Protein AF-A0A2V7HK39-F1 (afdb_monomer_lite)

pLDDT: mean 95.09, std 3.2, range [79.56, 98.31]

Foldseek 3Di:
DDKDKDKDFPPPDPPDDLQDQGKIKIKIWDQDPVRDIDIDIWIQFPAALDDDPVLVVQQVVQQAADVPPNHHDPCSNVVSCVVPVRNVVRVVRSVPDHRAPDPVRTDID

Secondary structure (DSSP, 8-state):
--EEEEEEETTS-TT--TTSS--EEEEEEEE-TTS-EEEEEEESSSS-S-SSHHHHHHHHHTTSBPTTT-SB-TTHHHHHHHH-HHHHHHHHHHHHSPPPSSTTSS---

Structure (mmCIF, N/CA/C/O backbone):
data_AF-A0A2V7HK39-F1
#
_entry.id   AF-A0A2V7HK39-F1
#
loop_
_atom_site.group_PDB
_atom_site.id
_atom_site.type_symbol
_atom_site.label_atom_id
_atom_site.label_alt_id
_atom_site.label_comp_id
_atom_site.label_asym_id
_atom_site.label_entity_id
_atom_site.label_seq_id
_atom_site.pdbx_PDB_ins_code
_atom_site.Cartn_x
_atom_site.Cartn_y
_atom_site.Cartn_z
_atom_site.occupancy
_atom_site.B_iso_or_equiv
_atom_site.auth_seq_id
_atom_site.auth_comp_id
_atom_site.auth_asym_id
_atom_site.auth_atom_id
_atom_site.pdbx_PDB_model_num
ATOM 1 N N . MET A 1 1 ? -12.116 2.716 23.917 1.00 86.38 1 MET A N 1
ATOM 2 C CA . MET A 1 1 ? -10.927 3.492 23.514 1.00 86.38 1 MET A CA 1
ATOM 3 C C . MET A 1 1 ? -11.279 4.329 22.290 1.00 86.38 1 MET A C 1
ATOM 5 O O . MET A 1 1 ? -11.779 3.744 21.331 1.00 86.38 1 MET A O 1
ATOM 9 N N . PRO A 1 2 ? -11.082 5.658 22.314 1.00 95.44 2 PRO A N 1
ATOM 10 C CA . PRO A 1 2 ? -11.261 6.499 21.132 1.00 95.44 2 PRO A CA 1
ATOM 11 C C . PRO A 1 2 ? -10.401 5.999 19.969 1.00 95.44 2 PRO A C 1
ATOM 13 O O . PRO A 1 2 ? -9.249 5.605 20.168 1.00 95.44 2 PRO A O 1
ATOM 16 N N . THR A 1 3 ? -10.982 5.988 18.771 1.00 97.12 3 THR A N 1
ATOM 17 C CA . THR A 1 3 ? -10.341 5.446 17.571 1.00 97.12 3 THR A CA 1
ATOM 18 C C . THR A 1 3 ? -10.535 6.402 16.406 1.00 97.12 3 THR A C 1
ATOM 20 O O . THR A 1 3 ? -11.647 6.865 16.164 1.00 97.12 3 THR A O 1
ATOM 23 N N . ILE A 1 4 ? -9.455 6.685 15.682 1.00 97.88 4 ILE A N 1
ATOM 24 C CA . ILE A 1 4 ? -9.490 7.442 14.430 1.00 97.88 4 ILE A CA 1
ATOM 25 C C . ILE A 1 4 ? -9.160 6.471 13.305 1.00 97.88 4 ILE A C 1
ATOM 27 O O . ILE A 1 4 ? -8.133 5.796 13.358 1.00 97.88 4 ILE A O 1
ATOM 31 N N . VAL A 1 5 ? -10.021 6.409 12.291 1.00 97.94 5 VAL A N 1
ATOM 32 C CA . VAL A 1 5 ? -9.805 5.582 11.102 1.00 97.94 5 VAL A CA 1
ATOM 33 C C . VAL A 1 5 ? -9.638 6.492 9.894 1.00 97.94 5 VAL A C 1
ATOM 35 O O . VAL A 1 5 ? -10.477 7.357 9.647 1.00 97.94 5 VAL A O 1
ATOM 38 N N . ARG A 1 6 ? -8.559 6.292 9.138 1.00 97.38 6 ARG A N 1
ATOM 39 C CA . ARG A 1 6 ? -8.314 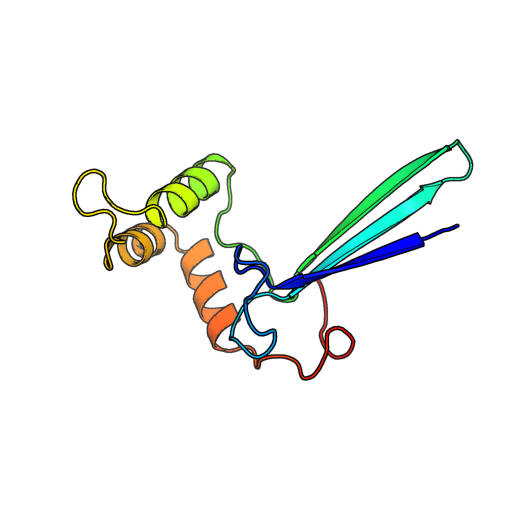6.960 7.858 1.00 97.38 6 ARG A CA 1
ATOM 40 C C . ARG A 1 6 ? -8.260 5.924 6.748 1.00 97.38 6 ARG A C 1
ATOM 42 O O . ARG A 1 6 ? -7.447 5.004 6.799 1.00 97.38 6 ARG A O 1
ATOM 49 N N . PHE A 1 7 ? -9.065 6.143 5.718 1.00 96.19 7 PHE A N 1
ATOM 50 C CA . PHE A 1 7 ? -9.003 5.397 4.469 1.00 96.19 7 PHE A CA 1
ATOM 51 C C . PHE A 1 7 ? -8.216 6.175 3.411 1.00 96.19 7 PHE A C 1
ATOM 53 O O . PHE A 1 7 ? -8.140 7.405 3.479 1.00 96.19 7 PHE A O 1
ATOM 60 N N . ALA A 1 8 ? -7.596 5.471 2.465 1.00 94.81 8 ALA A N 1
ATOM 61 C CA . ALA A 1 8 ? -6.865 6.103 1.370 1.00 94.81 8 ALA A CA 1
ATOM 62 C C . ALA A 1 8 ? -6.772 5.226 0.116 1.00 94.81 8 ALA A C 1
ATOM 64 O O . ALA A 1 8 ? -6.786 3.996 0.190 1.00 94.81 8 ALA A O 1
ATOM 65 N N . ASN A 1 9 ? -6.575 5.883 -1.023 1.00 94.31 9 ASN A N 1
ATOM 66 C CA . ASN A 1 9 ? -6.140 5.289 -2.280 1.00 94.31 9 ASN A CA 1
ATOM 67 C C . ASN A 1 9 ? -4.614 5.434 -2.419 1.00 94.31 9 ASN A C 1
ATOM 69 O O . ASN A 1 9 ? -4.070 6.526 -2.251 1.00 94.31 9 ASN A O 1
ATOM 73 N N . ALA A 1 10 ? -3.907 4.344 -2.725 1.00 89.12 10 ALA A N 1
ATOM 74 C CA . ALA A 1 10 ? -2.441 4.301 -2.748 1.00 89.12 10 ALA A CA 1
ATOM 75 C C . ALA A 1 10 ? -1.801 4.921 -4.016 1.00 89.12 10 ALA A C 1
ATOM 77 O O . ALA A 1 10 ? -0.837 4.383 -4.553 1.00 89.12 10 ALA A O 1
ATOM 78 N N . ASN A 1 11 ? -2.353 6.014 -4.557 1.00 86.50 11 ASN A N 1
ATOM 79 C CA . ASN A 1 11 ? -1.899 6.617 -5.822 1.00 86.50 11 ASN A CA 1
ATOM 80 C C . ASN A 1 11 ? -0.869 7.748 -5.646 1.00 86.50 11 ASN A C 1
ATOM 82 O O . ASN A 1 11 ? -0.161 8.081 -6.586 1.00 86.50 11 ASN A O 1
ATOM 86 N N . GLY A 1 12 ? -0.792 8.363 -4.463 1.00 83.50 12 GLY A N 1
ATOM 87 C CA . GLY A 1 12 ? 0.098 9.503 -4.197 1.00 83.50 12 GLY A CA 1
ATOM 88 C C . GLY A 1 12 ? -0.423 10.863 -4.685 1.00 83.50 12 GLY A C 1
ATOM 89 O O . GLY A 1 12 ? 0.001 11.882 -4.149 1.00 83.50 12 GLY A O 1
ATOM 90 N N . ASN A 1 13 ? -1.379 10.899 -5.621 1.00 88.69 13 ASN A N 1
ATOM 91 C CA . ASN A 1 13 ? -2.104 12.111 -6.009 1.00 88.69 13 ASN A CA 1
ATOM 92 C C . ASN A 1 13 ? -3.403 12.261 -5.181 1.00 88.69 13 ASN A C 1
ATOM 94 O O . ASN A 1 13 ? -4.250 11.367 -5.259 1.00 88.69 13 ASN A O 1
ATOM 98 N N . PRO A 1 14 ? -3.597 13.352 -4.410 1.00 91.25 14 PRO A N 1
ATOM 99 C CA . PRO A 1 14 ? -4.817 13.566 -3.623 1.00 91.25 14 PRO A CA 1
ATOM 100 C C . PRO A 1 14 ? -6.081 13.768 -4.471 1.00 91.25 14 PRO A C 1
ATOM 102 O O . PRO A 1 14 ? -7.173 13.514 -3.971 1.00 91.25 14 PRO A O 1
ATOM 105 N N . ASP A 1 15 ? -5.940 14.172 -5.735 1.00 94.12 15 ASP A N 1
ATOM 106 C CA . ASP A 1 15 ? -7.061 14.429 -6.647 1.00 94.12 15 ASP A CA 1
ATOM 107 C C . ASP A 1 15 ? -7.448 13.193 -7.476 1.00 94.12 15 ASP A C 1
ATOM 109 O O . ASP A 1 15 ? -8.305 13.263 -8.362 1.00 94.12 15 ASP A O 1
ATOM 113 N N . VAL A 1 16 ? -6.805 12.042 -7.236 1.00 93.75 16 VAL A N 1
ATOM 114 C CA . VAL A 1 16 ? -7.143 10.812 -7.955 1.00 93.75 16 VAL A CA 1
ATOM 115 C C . VAL A 1 16 ? -8.569 10.372 -7.616 1.00 93.75 16 VAL A C 1
ATOM 117 O O . VAL A 1 16 ? -8.983 10.353 -6.459 1.00 93.75 16 VAL A O 1
ATOM 120 N N . HIS A 1 17 ? -9.322 9.948 -8.628 1.00 94.19 17 HIS A N 1
ATOM 121 C CA . HIS A 1 17 ? -10.651 9.392 -8.408 1.00 94.19 17 HIS A CA 1
ATOM 122 C C . HIS A 1 17 ? -10.567 8.011 -7.734 1.00 94.19 17 HIS A C 1
ATOM 124 O O . HIS A 1 17 ? -9.861 7.120 -8.207 1.00 94.19 17 HIS A O 1
ATOM 130 N N . ASP A 1 18 ? -11.361 7.767 -6.690 1.00 93.94 18 ASP A N 1
ATOM 131 C CA . ASP A 1 18 ? -11.369 6.489 -5.953 1.00 93.94 18 ASP A CA 1
ATOM 132 C C . ASP A 1 18 ? -11.890 5.284 -6.751 1.00 93.94 18 ASP A C 1
ATOM 134 O O . ASP A 1 18 ? -11.774 4.139 -6.318 1.00 93.94 18 ASP A O 1
ATOM 138 N N . GLY A 1 19 ? -12.416 5.519 -7.950 1.00 93.06 19 GLY A N 1
ATOM 139 C CA . GLY A 1 19 ? -12.796 4.485 -8.915 1.00 93.06 19 GLY A CA 1
ATOM 140 C C . GLY A 1 19 ? -11.631 3.881 -9.713 1.00 93.06 19 GLY A C 1
ATOM 141 O O . GLY A 1 19 ? -11.864 2.953 -10.481 1.00 93.06 19 GLY A O 1
ATOM 142 N N . VAL A 1 20 ? -10.393 4.379 -9.578 1.00 93.31 20 VAL A N 1
ATOM 143 C CA . VAL A 1 20 ? -9.250 3.822 -10.329 1.00 93.31 20 VAL A CA 1
ATOM 144 C C . VAL A 1 20 ? -8.708 2.536 -9.684 1.00 93.31 20 VAL A C 1
ATOM 146 O O . VAL A 1 20 ? -8.627 2.471 -8.451 1.00 93.31 20 VAL A O 1
ATOM 149 N N . PRO A 1 21 ? -8.282 1.524 -10.466 1.00 92.12 21 PRO A N 1
ATOM 150 C CA . PRO A 1 21 ? -7.621 0.331 -9.937 1.00 92.12 21 PRO A CA 1
ATOM 151 C C . PRO A 1 21 ? -6.383 0.681 -9.112 1.00 92.12 21 PRO A C 1
ATOM 153 O O . PRO A 1 21 ? -5.397 1.188 -9.639 1.00 92.12 21 PRO A O 1
ATOM 156 N N . ASN A 1 22 ? -6.447 0.438 -7.802 1.00 94.19 22 ASN A N 1
ATOM 157 C CA . ASN A 1 22 ? -5.310 0.573 -6.898 1.00 94.19 22 ASN A CA 1
ATOM 158 C C . ASN A 1 22 ? -5.603 -0.119 -5.556 1.00 94.19 22 ASN A C 1
ATOM 160 O O . ASN A 1 22 ? -6.738 -0.512 -5.279 1.00 94.19 22 ASN A O 1
ATOM 164 N N . VAL A 1 23 ? -4.596 -0.210 -4.692 1.00 95.81 23 VAL A N 1
ATOM 165 C CA . VAL A 1 23 ? -4.768 -0.621 -3.295 1.00 95.81 23 VAL A CA 1
ATOM 166 C C . VAL A 1 23 ? -5.638 0.400 -2.553 1.00 95.81 23 VAL A C 1
ATOM 168 O O . VAL A 1 23 ? -5.562 1.610 -2.799 1.00 95.81 23 VAL A O 1
ATOM 171 N N . ARG A 1 24 ? -6.469 -0.089 -1.630 1.00 96.69 24 ARG A N 1
ATOM 172 C CA . ARG A 1 24 ? -7.120 0.719 -0.597 1.00 96.69 24 ARG A CA 1
ATOM 173 C C . ARG A 1 24 ? -6.424 0.466 0.731 1.00 96.69 24 ARG A C 1
ATOM 175 O O . ARG A 1 24 ? -6.213 -0.684 1.110 1.00 96.69 24 ARG A O 1
ATOM 182 N N . SER A 1 25 ? -6.072 1.536 1.425 1.00 96.88 25 SER A N 1
ATOM 183 C CA . SER A 1 25 ? -5.401 1.482 2.721 1.00 96.88 25 SER A CA 1
ATOM 184 C C . SER A 1 25 ? -6.362 1.870 3.835 1.00 96.88 25 SER A C 1
ATOM 186 O O . SER A 1 25 ? -7.216 2.737 3.648 1.00 96.88 25 SER A O 1
ATOM 188 N N . MET A 1 26 ? -6.178 1.265 5.003 1.00 97.81 26 MET A N 1
ATOM 189 C CA . MET A 1 26 ? -6.853 1.624 6.243 1.00 97.81 26 MET A CA 1
ATOM 190 C C . MET A 1 26 ? -5.805 1.804 7.339 1.00 97.81 26 MET A C 1
ATOM 192 O O . MET A 1 26 ? -5.037 0.893 7.637 1.00 97.81 26 MET A O 1
ATOM 196 N N . ALA A 1 27 ? -5.783 2.987 7.942 1.00 98.00 27 ALA A N 1
ATOM 197 C CA . ALA A 1 27 ? -4.986 3.281 9.121 1.00 98.00 27 ALA A CA 1
ATOM 198 C C . ALA A 1 27 ? -5.923 3.483 10.311 1.00 98.00 27 ALA A C 1
ATOM 200 O O . ALA A 1 27 ? -6.801 4.345 10.267 1.00 98.00 27 ALA A O 1
ATOM 201 N N . VAL A 1 28 ? -5.733 2.697 11.365 1.00 98.19 28 VAL A N 1
ATOM 202 C CA . VAL A 1 28 ? -6.509 2.771 12.603 1.00 98.19 28 VAL A CA 1
ATOM 203 C C . VAL A 1 28 ? -5.585 3.224 13.720 1.00 98.19 28 VAL A C 1
ATOM 205 O O . VAL A 1 28 ? -4.625 2.529 14.032 1.00 98.19 28 VAL A O 1
ATOM 208 N N . LYS A 1 29 ? -5.882 4.374 14.325 1.00 98.31 29 LYS A N 1
ATOM 209 C CA . LYS A 1 29 ? -5.171 4.910 15.487 1.00 98.31 29 LYS A CA 1
ATOM 210 C C . LYS A 1 29 ? -6.025 4.756 16.732 1.00 98.31 29 LYS A C 1
ATOM 212 O O . LYS A 1 29 ? -7.111 5.331 16.820 1.00 98.31 29 LYS A O 1
ATOM 217 N N . PHE A 1 30 ? -5.498 4.033 17.705 1.00 98.19 30 PHE A N 1
ATOM 218 C CA . PHE A 1 30 ? -6.103 3.788 19.004 1.00 98.19 30 PHE A CA 1
ATOM 219 C C . PHE A 1 30 ? -5.496 4.708 20.066 1.00 98.19 30 PHE A C 1
ATOM 221 O 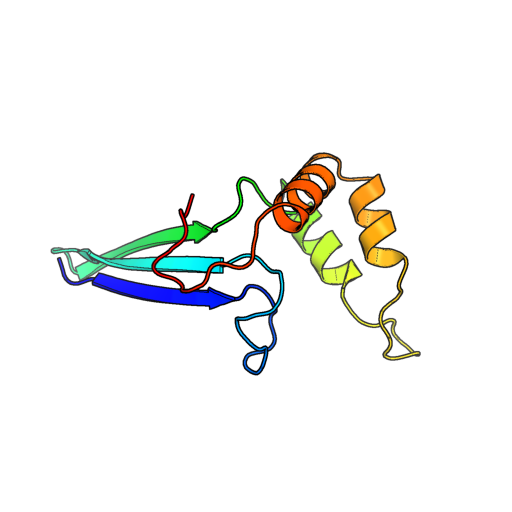O . PHE A 1 30 ? -4.275 4.763 20.196 1.00 98.19 30 PHE A O 1
ATOM 228 N N . GLN A 1 31 ? -6.327 5.415 20.836 1.00 97.38 31 GLN A N 1
ATOM 229 C CA . GLN A 1 31 ? -5.883 6.275 21.944 1.00 97.38 31 GLN A CA 1
ATOM 230 C C . GLN A 1 31 ? -5.971 5.529 23.285 1.00 97.38 31 GLN A C 1
ATOM 232 O O . GLN A 1 31 ? -7.052 5.400 23.866 1.00 97.38 31 GLN A O 1
ATOM 237 N N . LEU A 1 32 ? -4.842 5.002 23.758 1.00 96.62 32 LEU A N 1
ATOM 238 C CA . LEU A 1 32 ? -4.760 4.127 24.929 1.00 96.62 32 LEU A CA 1
ATOM 239 C C . LEU A 1 32 ? -5.016 4.895 26.233 1.00 96.62 32 LEU A C 1
ATOM 241 O O . LEU A 1 32 ? -4.837 6.109 26.320 1.00 96.62 32 LEU A O 1
ATOM 245 N N . SER A 1 33 ? -5.428 4.172 27.277 1.00 95.75 33 SER A N 1
ATOM 246 C CA . SER A 1 33 ? -5.774 4.756 28.581 1.00 95.75 33 SER A CA 1
ATOM 247 C C . SER A 1 33 ? -4.591 5.389 29.317 1.00 95.75 33 SER A C 1
ATOM 249 O O . SER A 1 33 ? -4.803 6.192 30.217 1.00 95.75 33 SER A O 1
ATOM 251 N N . ASP A 1 34 ? -3.356 5.037 28.953 1.00 95.94 34 ASP A N 1
ATOM 252 C CA . ASP A 1 34 ? -2.122 5.613 29.497 1.00 95.94 34 ASP A CA 1
ATOM 253 C C . ASP A 1 34 ? -1.628 6.839 28.701 1.00 95.94 34 ASP A C 1
ATOM 255 O O . ASP A 1 34 ? -0.501 7.292 28.892 1.00 95.94 34 ASP A O 1
ATOM 259 N N . GLY A 1 35 ? -2.455 7.366 27.789 1.00 95.25 35 GLY A N 1
ATOM 260 C CA . GLY A 1 35 ? -2.127 8.506 26.932 1.00 95.25 35 GLY A CA 1
ATOM 261 C C . GLY A 1 35 ? -1.256 8.158 25.721 1.00 95.25 35 GLY A C 1
ATOM 262 O O . GLY A 1 35 ? -0.953 9.046 24.923 1.00 95.25 35 GLY A O 1
ATOM 263 N N . LYS A 1 36 ? -0.856 6.891 25.544 1.00 96.69 36 LYS A N 1
ATOM 264 C CA . LYS A 1 36 ? -0.133 6.439 24.346 1.00 96.69 36 LYS A CA 1
ATOM 265 C C . LYS A 1 36 ? -1.082 6.191 23.177 1.00 96.69 36 LYS A C 1
ATOM 267 O O . LYS A 1 36 ? -2.306 6.215 23.306 1.00 96.69 36 LYS A O 1
ATOM 272 N N . SER A 1 37 ? -0.501 5.895 22.016 1.00 97.06 37 SER A N 1
ATOM 273 C CA . SER A 1 37 ? -1.258 5.417 20.862 1.00 97.06 37 SER A CA 1
ATOM 274 C C . SER A 1 37 ? -0.678 4.134 20.290 1.00 97.06 37 SER A C 1
ATOM 276 O O . SER A 1 37 ? 0.529 3.906 20.380 1.00 97.06 37 SER A O 1
ATOM 278 N N . ALA A 1 38 ? -1.548 3.323 19.701 1.00 97.62 38 ALA A N 1
ATOM 279 C CA . ALA A 1 38 ? -1.178 2.171 18.894 1.00 97.62 38 ALA A CA 1
ATOM 280 C C . ALA A 1 38 ? -1.847 2.295 17.528 1.00 97.62 38 ALA A C 1
ATOM 282 O O . ALA A 1 38 ? -3.020 2.664 17.446 1.00 97.62 38 ALA A O 1
ATOM 283 N N . ASP A 1 39 ? -1.104 1.963 16.477 1.00 98.06 39 ASP A N 1
ATOM 284 C CA . ASP A 1 39 ? -1.575 2.082 15.104 1.00 98.06 39 ASP A CA 1
ATOM 285 C C . ASP A 1 39 ? -1.600 0.706 14.434 1.00 98.06 39 ASP A C 1
ATOM 287 O O . ASP A 1 39 ? -0.653 -0.070 14.555 1.00 98.06 39 ASP A O 1
ATOM 291 N N . ILE A 1 40 ? -2.675 0.424 13.700 1.00 97.75 40 ILE A N 1
ATOM 292 C CA . ILE A 1 40 ? -2.745 -0.678 12.737 1.00 97.75 40 ILE A CA 1
ATOM 293 C C . ILE A 1 40 ? -2.794 -0.062 11.343 1.00 97.75 40 ILE A C 1
ATOM 295 O O . ILE A 1 40 ? -3.661 0.767 11.058 1.00 97.75 40 ILE A O 1
ATOM 299 N N . LEU A 1 41 ? -1.864 -0.469 10.481 1.00 97.19 41 LEU A N 1
ATOM 300 C CA . LEU A 1 41 ? -1.803 -0.068 9.078 1.00 97.19 41 LEU A CA 1
ATOM 301 C C . LEU A 1 41 ? -2.062 -1.302 8.219 1.00 97.19 41 LEU A C 1
ATOM 303 O O . LEU A 1 41 ? -1.308 -2.267 8.301 1.00 97.19 41 LEU A O 1
ATOM 307 N N . ALA A 1 42 ? -3.121 -1.256 7.419 1.00 97.31 42 ALA A N 1
ATOM 308 C CA . ALA A 1 42 ? -3.612 -2.394 6.657 1.00 97.31 42 ALA A CA 1
ATOM 309 C C . ALA A 1 42 ? -3.927 -2.003 5.209 1.00 97.31 42 ALA A C 1
ATOM 311 O O . ALA A 1 42 ? -4.233 -0.843 4.911 1.00 97.31 42 ALA A O 1
ATOM 312 N N . ASN A 1 43 ? -3.883 -2.981 4.306 1.00 96.94 43 ASN A N 1
ATOM 313 C CA . ASN A 1 43 ? -4.144 -2.786 2.878 1.00 96.94 43 ASN A CA 1
ATOM 314 C C . ASN A 1 43 ? -5.128 -3.823 2.334 1.00 96.94 43 ASN A C 1
ATOM 316 O O . ASN A 1 43 ? -5.230 -4.934 2.840 1.00 96.94 43 ASN A O 1
ATOM 320 N N . SER A 1 44 ? -5.832 -3.481 1.255 1.00 96.50 44 SER A N 1
ATOM 321 C CA . SER A 1 44 ? -6.858 -4.340 0.650 1.00 96.50 44 SER A CA 1
ATOM 322 C C . SER A 1 44 ? -6.326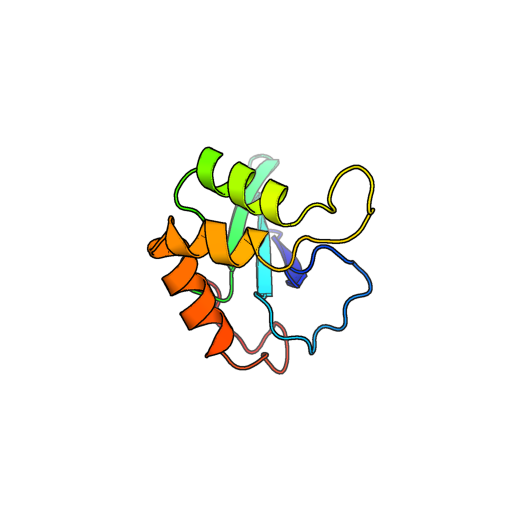 -5.471 -0.242 1.00 96.50 44 SER A C 1
ATOM 324 O O . SER A 1 44 ? -7.095 -6.248 -0.818 1.00 96.50 44 SER A O 1
ATOM 326 N N . VAL A 1 45 ? -5.006 -5.564 -0.400 1.00 95.88 45 VAL A N 1
ATOM 327 C CA . VAL A 1 45 ? -4.328 -6.558 -1.240 1.00 95.88 45 VAL A CA 1
ATOM 328 C C . VAL A 1 45 ? -3.262 -7.252 -0.410 1.00 95.88 45 VAL A C 1
ATOM 330 O O . VAL A 1 45 ? -2.477 -6.595 0.266 1.00 95.88 45 VAL A O 1
ATOM 333 N N . GLU A 1 46 ? -3.217 -8.578 -0.481 1.00 94.06 46 GLU A N 1
ATOM 334 C CA . GLU A 1 46 ? -2.261 -9.386 0.259 1.00 94.06 46 GLU A CA 1
ATOM 335 C C . GLU A 1 46 ? -0.836 -9.205 -0.283 1.00 94.06 46 GLU A C 1
ATOM 337 O O . GLU A 1 46 ? -0.557 -9.371 -1.482 1.00 94.06 46 GLU A O 1
ATOM 342 N N . GLY A 1 47 ? 0.096 -8.952 0.633 1.00 93.94 47 GLY A N 1
ATOM 343 C CA . GLY A 1 47 ? 1.506 -8.731 0.336 1.00 93.94 47 GLY A CA 1
ATOM 344 C C . GLY A 1 47 ? 1.826 -7.268 0.041 1.00 93.94 47 GLY A C 1
ATOM 345 O O . GLY A 1 47 ? 1.075 -6.360 0.383 1.00 93.94 47 GLY A O 1
ATOM 346 N N . PHE A 1 48 ? 2.985 -7.042 -0.569 1.00 95.31 48 PHE A N 1
ATOM 347 C CA . PHE A 1 48 ? 3.494 -5.705 -0.841 1.00 95.31 48 PHE A CA 1
ATOM 348 C C . PHE A 1 48 ? 4.423 -5.729 -2.055 1.00 95.31 48 PHE A C 1
ATOM 350 O O . PHE A 1 48 ? 4.922 -6.789 -2.441 1.00 95.31 48 PHE A O 1
ATOM 357 N N . ILE A 1 49 ? 4.664 -4.561 -2.652 1.00 96.19 49 ILE A N 1
ATOM 358 C CA . ILE A 1 49 ? 5.496 -4.423 -3.856 1.00 96.19 49 ILE A CA 1
ATOM 359 C C . ILE A 1 49 ? 6.972 -4.789 -3.622 1.00 96.19 49 ILE A C 1
ATOM 361 O O . ILE A 1 49 ? 7.679 -5.145 -4.560 1.00 96.19 49 ILE A O 1
ATOM 365 N N . ALA A 1 50 ? 7.420 -4.735 -2.367 1.00 97.31 50 ALA A N 1
ATOM 366 C CA . ALA A 1 50 ? 8.798 -4.949 -1.944 1.00 97.31 50 ALA A CA 1
ATOM 367 C C . ALA A 1 50 ? 8.847 -5.766 -0.644 1.00 97.31 50 ALA A C 1
ATOM 369 O O . ALA A 1 50 ? 7.945 -5.677 0.189 1.00 97.31 50 ALA A O 1
ATOM 370 N N . ARG A 1 51 ? 9.914 -6.546 -0.445 1.00 97.12 51 ARG A N 1
ATOM 371 C CA . ARG A 1 51 ? 10.167 -7.330 0.779 1.00 97.12 51 ARG A CA 1
ATOM 372 C C . ARG A 1 51 ? 11.106 -6.636 1.755 1.00 97.12 51 ARG A C 1
ATOM 374 O O . ARG A 1 51 ? 11.158 -7.018 2.920 1.00 97.12 51 ARG A O 1
ATOM 381 N N . THR A 1 52 ? 11.872 -5.654 1.286 1.00 97.50 52 THR A N 1
ATOM 382 C CA . THR A 1 52 ? 12.820 -4.902 2.114 1.00 97.50 52 THR A CA 1
ATOM 383 C C . THR A 1 52 ? 12.685 -3.396 1.876 1.00 97.50 52 THR A C 1
ATOM 385 O O . THR A 1 52 ? 12.214 -2.981 0.814 1.00 97.50 52 THR A O 1
ATOM 388 N N . PRO A 1 53 ? 13.135 -2.551 2.822 1.00 97.69 53 PRO A N 1
ATOM 389 C CA . PRO A 1 53 ? 13.175 -1.105 2.612 1.00 97.69 53 PRO A CA 1
ATOM 390 C C . PRO A 1 53 ? 14.031 -0.680 1.408 1.00 97.69 53 PRO A C 1
ATOM 392 O O . PRO A 1 53 ? 13.703 0.298 0.742 1.00 97.69 53 PRO A O 1
ATOM 395 N N . ALA A 1 54 ? 15.106 -1.417 1.105 1.00 98.06 54 ALA A N 1
ATOM 396 C CA . ALA A 1 54 ? 15.957 -1.140 -0.052 1.00 98.06 54 ALA A CA 1
ATOM 397 C C . ALA A 1 54 ? 15.230 -1.429 -1.376 1.00 98.06 54 ALA A C 1
ATOM 399 O O . ALA A 1 54 ? 15.250 -0.583 -2.266 1.00 98.06 54 ALA A O 1
ATOM 400 N N . GLU A 1 55 ? 14.523 -2.564 -1.466 1.00 98.06 55 GLU A N 1
ATOM 401 C CA . GLU A 1 55 ? 13.670 -2.892 -2.621 1.00 98.06 55 GLU A CA 1
ATOM 402 C C . GLU A 1 55 ? 12.551 -1.840 -2.788 1.00 98.06 55 GLU A C 1
ATOM 404 O O . GLU A 1 55 ? 12.228 -1.434 -3.902 1.00 98.06 55 GLU A O 1
ATOM 409 N N . LEU A 1 56 ? 11.981 -1.335 -1.682 1.00 97.44 56 LEU A N 1
ATOM 410 C CA . LEU A 1 56 ? 10.976 -0.267 -1.739 1.00 97.44 56 LEU A CA 1
ATOM 411 C C . LEU A 1 56 ? 11.564 1.034 -2.298 1.00 97.44 56 LEU A C 1
ATOM 4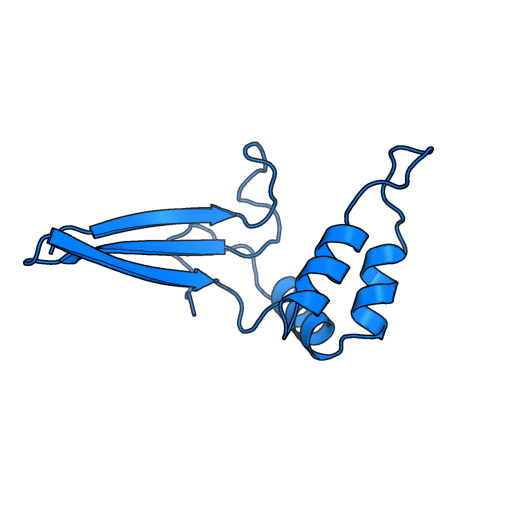13 O O . LEU A 1 56 ? 10.937 1.684 -3.130 1.00 97.44 56 LEU A O 1
ATOM 417 N N . LEU A 1 57 ? 12.763 1.418 -1.858 1.00 97.19 57 LEU A N 1
ATOM 418 C CA . LEU A 1 57 ? 13.442 2.603 -2.378 1.00 97.19 57 LEU A CA 1
ATOM 419 C C . LEU A 1 57 ? 13.746 2.470 -3.876 1.00 97.19 57 LEU A C 1
ATOM 421 O O . LEU A 1 57 ? 13.586 3.439 -4.615 1.00 97.19 57 LEU A O 1
ATOM 425 N N . GLU A 1 58 ? 14.162 1.288 -4.327 1.00 97.50 58 GLU A N 1
ATOM 426 C CA . GLU A 1 58 ? 14.366 0.992 -5.746 1.00 97.50 58 GLU A CA 1
ATOM 427 C C . GLU A 1 58 ? 13.066 1.154 -6.546 1.00 97.50 58 GLU A C 1
ATOM 429 O O . GLU A 1 58 ? 13.045 1.887 -7.534 1.00 97.50 58 GLU A O 1
ATOM 434 N N . PHE A 1 59 ? 11.960 0.569 -6.072 1.00 96.88 59 PHE A N 1
ATOM 435 C CA . PHE A 1 59 ? 10.645 0.715 -6.699 1.00 96.88 59 PHE A CA 1
ATOM 436 C C . PHE A 1 59 ? 10.170 2.173 -6.765 1.00 96.88 59 PHE A C 1
ATOM 438 O O . PHE A 1 59 ? 9.617 2.612 -7.773 1.00 96.88 59 PHE A O 1
ATOM 445 N N . LEU A 1 60 ? 10.371 2.946 -5.695 1.00 94.56 60 LEU A N 1
ATOM 446 C CA . LEU A 1 60 ? 10.006 4.363 -5.669 1.00 94.56 60 LEU A CA 1
ATOM 447 C C . LEU A 1 60 ? 10.846 5.173 -6.660 1.00 94.56 60 LEU A C 1
ATOM 449 O O . LEU A 1 60 ? 10.299 6.013 -7.367 1.00 94.56 60 LEU A O 1
ATOM 453 N N . ARG A 1 61 ? 12.150 4.893 -6.764 1.00 94.81 61 ARG A N 1
ATOM 454 C CA . ARG A 1 61 ? 13.028 5.529 -7.757 1.00 94.81 61 ARG A CA 1
ATOM 455 C C . ARG A 1 61 ? 12.614 5.194 -9.186 1.00 94.81 61 ARG A C 1
ATOM 457 O O . ARG A 1 61 ? 12.613 6.091 -10.016 1.00 94.81 61 ARG A O 1
ATOM 464 N N . ALA A 1 62 ? 12.201 3.955 -9.450 1.00 95.12 62 ALA A N 1
ATOM 465 C CA . ALA A 1 62 ? 11.720 3.523 -10.763 1.00 95.12 62 ALA A CA 1
ATOM 466 C C . ALA A 1 62 ? 10.428 4.233 -11.224 1.00 95.12 62 ALA A C 1
ATOM 468 O O . ALA A 1 62 ? 10.082 4.165 -12.398 1.00 95.12 62 ALA A O 1
ATOM 469 N N . GLN A 1 63 ? 9.702 4.899 -10.322 1.00 92.19 63 GLN A N 1
ATOM 470 C CA . GLN A 1 63 ? 8.505 5.684 -10.653 1.00 92.19 63 GLN A CA 1
ATOM 471 C C . GLN A 1 63 ? 8.799 7.170 -10.877 1.00 92.19 63 GLN A C 1
ATOM 473 O O . GLN A 1 63 ? 7.911 7.914 -11.300 1.00 92.19 63 GLN A O 1
ATOM 478 N N . LEU A 1 64 ? 10.012 7.626 -10.560 1.00 91.69 64 LEU A N 1
ATOM 479 C CA . LEU A 1 64 ? 10.380 9.019 -10.756 1.00 91.69 64 LEU A CA 1
ATOM 480 C C . LEU A 1 64 ? 10.592 9.308 -12.250 1.00 91.69 64 LEU A C 1
ATOM 482 O O . LEU A 1 64 ? 11.045 8.436 -12.991 1.00 91.69 64 LEU A O 1
ATOM 486 N N . PRO A 1 65 ? 10.290 10.532 -12.711 1.00 92.75 65 PRO A N 1
ATOM 487 C CA . PRO A 1 65 ? 10.627 10.942 -14.066 1.00 92.75 65 PRO A CA 1
ATOM 488 C C . PRO A 1 65 ? 12.143 10.980 -14.301 1.00 92.75 65 PRO A C 1
ATOM 490 O O . PRO A 1 65 ? 12.903 11.353 -13.404 1.00 92.75 65 PRO A O 1
ATOM 493 N N . GLU A 1 66 ? 12.573 10.684 -15.528 1.00 89.94 66 GLU A N 1
ATOM 494 C CA . GLU A 1 66 ? 13.991 10.708 -15.893 1.00 89.94 66 GLU A CA 1
ATOM 495 C C . GLU A 1 66 ? 14.560 12.143 -15.856 1.00 89.94 66 GLU A C 1
ATOM 497 O O . GLU A 1 66 ? 13.963 13.064 -16.445 1.00 89.94 66 GLU A O 1
ATOM 502 N N . PRO A 1 67 ? 15.731 12.359 -15.219 1.00 79.56 67 PRO A N 1
ATOM 503 C CA . PRO A 1 67 ? 16.404 13.653 -15.200 1.00 79.56 67 PRO A CA 1
ATOM 504 C C . PRO A 1 67 ? 16.767 14.101 -16.621 1.00 79.56 67 PRO A C 1
ATOM 506 O O . PRO A 1 67 ? 17.675 13.572 -17.253 1.00 79.56 67 PRO A O 1
ATOM 509 N N . GLY A 1 68 ? 16.036 15.087 -17.137 1.00 87.00 68 GLY A N 1
ATOM 510 C CA . GLY A 1 68 ? 16.246 15.671 -18.464 1.00 87.00 68 GLY A CA 1
ATOM 511 C C . GLY A 1 68 ? 14.996 15.633 -19.334 1.00 87.00 68 GLY A C 1
ATOM 512 O O . GLY A 1 68 ? 14.650 16.646 -19.934 1.00 87.00 68 GLY A O 1
ATOM 513 N N . SER A 1 69 ? 14.276 14.508 -19.358 1.00 89.75 69 SER A N 1
ATOM 514 C CA . SER A 1 69 ? 13.006 14.420 -20.091 1.00 89.75 69 SER A CA 1
ATOM 515 C C . SER A 1 69 ? 11.823 14.916 -19.256 1.00 89.75 69 SER A C 1
ATOM 517 O O . SER A 1 69 ? 10.825 15.367 -19.819 1.00 89.75 69 SER A O 1
ATOM 519 N N . GLY A 1 70 ? 11.912 14.799 -17.923 1.00 91.44 70 GLY A N 1
ATOM 520 C CA . GLY A 1 70 ? 10.788 15.045 -17.017 1.00 91.44 70 GLY A CA 1
ATOM 521 C C . GLY A 1 70 ? 9.630 14.061 -17.216 1.00 91.44 70 GLY A C 1
ATOM 522 O O . GLY A 1 70 ? 8.540 14.286 -16.693 1.00 91.44 70 GLY A O 1
ATOM 523 N N . ARG A 1 71 ? 9.846 12.979 -17.974 1.00 91.00 71 ARG A N 1
ATOM 524 C CA . ARG A 1 71 ? 8.857 11.939 -18.265 1.00 91.00 71 ARG A CA 1
ATOM 525 C C . ARG A 1 71 ? 9.243 10.631 -17.574 1.00 91.00 71 ARG A C 1
ATOM 527 O O . ARG A 1 71 ? 10.437 10.344 -17.479 1.00 91.00 71 ARG A O 1
ATOM 534 N N . PRO A 1 72 ? 8.264 9.833 -17.117 1.00 91.38 72 PRO A N 1
ATOM 535 C CA . PRO A 1 72 ? 8.527 8.478 -16.649 1.00 91.38 72 PRO A CA 1
ATOM 536 C C . PRO A 1 72 ? 9.162 7.625 -17.750 1.00 91.38 72 PRO A C 1
ATOM 538 O O . PRO A 1 72 ? 8.763 7.720 -18.914 1.00 91.38 72 PRO A O 1
ATOM 541 N N . ASP A 1 73 ? 10.106 6.768 -17.372 1.00 94.25 73 ASP A N 1
ATOM 542 C CA . ASP A 1 73 ? 10.559 5.669 -18.220 1.00 94.25 73 ASP A CA 1
ATOM 543 C C . ASP A 1 73 ? 9.526 4.523 -18.167 1.00 94.25 73 ASP A C 1
ATOM 545 O O . ASP A 1 73 ? 9.297 3.964 -17.086 1.00 94.25 73 ASP A O 1
ATOM 549 N N . PRO A 1 74 ? 8.889 4.151 -19.297 1.00 93.88 74 PRO A N 1
ATOM 550 C CA . PRO A 1 74 ? 7.882 3.091 -19.316 1.00 93.88 74 PRO A CA 1
ATOM 551 C C . PRO A 1 74 ? 8.434 1.718 -18.902 1.00 93.88 74 PRO A C 1
ATOM 553 O O . PRO A 1 74 ? 7.662 0.886 -18.425 1.00 93.88 74 PRO A O 1
ATOM 556 N N . ASP A 1 75 ? 9.745 1.486 -19.030 1.00 95.94 75 ASP A N 1
ATOM 557 C CA . ASP A 1 75 ? 10.376 0.197 -18.743 1.00 95.94 75 ASP A CA 1
ATOM 558 C C . ASP A 1 75 ? 10.971 0.109 -17.330 1.00 95.94 75 ASP A C 1
ATOM 560 O O . ASP A 1 75 ? 11.382 -0.971 -16.900 1.00 95.94 75 ASP A O 1
ATOM 564 N N . ALA A 1 76 ? 11.010 1.201 -16.562 1.00 95.75 76 ALA A N 1
ATOM 565 C CA . ALA A 1 76 ? 11.620 1.210 -15.232 1.00 95.75 76 ALA A CA 1
ATOM 566 C C . ALA A 1 76 ? 10.895 0.278 -14.241 1.00 95.75 76 ALA A C 1
ATOM 568 O O . ALA A 1 76 ? 11.523 -0.578 -13.612 1.00 95.75 76 ALA A O 1
ATOM 569 N N . VAL A 1 77 ? 9.564 0.377 -14.143 1.00 95.75 77 VAL A N 1
ATOM 570 C CA . VAL A 1 77 ? 8.763 -0.517 -13.285 1.00 95.75 77 VAL A CA 1
ATOM 571 C C . VAL A 1 77 ? 8.767 -1.965 -13.802 1.00 95.75 77 VAL A C 1
ATOM 573 O O . VAL A 1 77 ? 9.018 -2.863 -12.996 1.00 95.75 77 VAL A O 1
ATOM 576 N N . PRO A 1 78 ? 8.557 -2.250 -15.106 1.00 96.94 78 PRO A N 1
ATOM 577 C CA . PRO A 1 78 ? 8.733 -3.599 -15.646 1.00 96.94 78 PRO A CA 1
ATOM 578 C C . PRO A 1 78 ? 10.097 -4.226 -15.325 1.00 96.94 78 PRO A C 1
ATOM 580 O O . PRO A 1 78 ? 10.148 -5.387 -14.912 1.00 96.94 78 PRO A O 1
ATOM 583 N N . ARG A 1 79 ? 11.194 -3.464 -15.441 1.00 97.25 79 ARG A N 1
ATOM 584 C CA . ARG A 1 79 ? 12.542 -3.931 -15.077 1.00 97.25 79 ARG A CA 1
ATOM 585 C C . ARG A 1 79 ? 12.657 -4.261 -13.592 1.00 97.25 79 ARG A C 1
ATOM 587 O O . ARG A 1 79 ? 13.158 -5.336 -13.263 1.00 97.25 79 ARG A O 1
ATOM 594 N N . PHE A 1 80 ? 12.137 -3.407 -12.708 1.00 98.00 80 PHE A N 1
ATOM 595 C CA . PHE A 1 80 ? 12.059 -3.712 -11.276 1.00 98.00 80 PHE A CA 1
ATOM 596 C C . PHE A 1 80 ? 11.309 -5.035 -11.035 1.00 98.00 80 PHE A C 1
ATOM 598 O O . PHE A 1 80 ? 11.830 -5.941 -10.385 1.00 98.00 80 PHE A O 1
ATOM 605 N N . LEU A 1 81 ? 10.119 -5.206 -11.618 1.00 98.00 81 LEU A N 1
ATOM 606 C CA . LEU A 1 81 ? 9.290 -6.401 -11.414 1.00 98.00 81 LEU A CA 1
ATOM 607 C C . LEU A 1 81 ? 9.935 -7.693 -11.940 1.00 98.00 81 LEU A C 1
ATOM 609 O O . LEU A 1 81 ? 9.706 -8.761 -11.365 1.00 98.00 81 LEU A O 1
ATOM 613 N N . ALA A 1 82 ? 10.755 -7.616 -12.991 1.00 97.81 82 ALA A N 1
ATOM 614 C CA . ALA A 1 82 ? 11.501 -8.763 -13.508 1.00 97.81 82 ALA A CA 1
ATOM 615 C C . ALA A 1 82 ? 12.508 -9.316 -12.480 1.00 97.81 82 ALA A C 1
ATOM 617 O O . ALA A 1 82 ? 12.666 -10.532 -12.372 1.00 97.81 82 ALA A O 1
ATOM 618 N N . GLY A 1 83 ? 13.136 -8.438 -11.688 1.00 97.19 83 GLY A N 1
ATOM 619 C CA . GLY A 1 83 ? 14.060 -8.806 -10.608 1.00 97.19 83 GLY A CA 1
ATOM 620 C C . GLY A 1 83 ? 13.388 -9.144 -9.271 1.00 97.19 83 GLY A C 1
ATOM 621 O O . GLY A 1 83 ? 14.027 -9.725 -8.396 1.00 97.19 83 GLY A O 1
ATOM 622 N N . HIS A 1 84 ? 12.096 -8.830 -9.111 1.00 98.12 84 HIS A N 1
ATOM 623 C CA . HIS A 1 84 ? 11.386 -8.899 -7.830 1.00 98.12 84 HIS A CA 1
ATOM 624 C C . HIS A 1 84 ? 10.122 -9.780 -7.908 1.00 98.12 84 HIS A C 1
ATOM 626 O O . HIS A 1 84 ? 9.000 -9.264 -7.952 1.00 98.12 84 HIS A O 1
ATOM 632 N N . PRO A 1 85 ? 10.248 -11.127 -7.863 1.00 96.75 85 PRO A N 1
ATOM 633 C CA . PRO A 1 85 ? 9.114 -12.044 -8.024 1.00 96.75 85 PRO A CA 1
ATOM 634 C C . PRO A 1 85 ? 7.963 -11.821 -7.035 1.00 96.75 85 PRO A C 1
ATOM 636 O O . PRO A 1 85 ? 6.801 -11.965 -7.406 1.00 96.75 85 PRO A O 1
ATOM 639 N N . ALA A 1 86 ? 8.267 -11.447 -5.787 1.00 96.25 86 ALA A N 1
ATOM 640 C CA . ALA A 1 86 ? 7.248 -11.140 -4.783 1.00 96.25 86 ALA A CA 1
ATOM 641 C C . ALA A 1 86 ? 6.441 -9.881 -5.146 1.00 96.25 86 ALA A C 1
ATOM 643 O O . ALA A 1 86 ? 5.212 -9.900 -5.056 1.00 96.25 86 ALA A O 1
ATOM 644 N N . GLY A 1 87 ? 7.123 -8.831 -5.620 1.00 97.44 87 GLY A N 1
ATOM 645 C CA . GLY A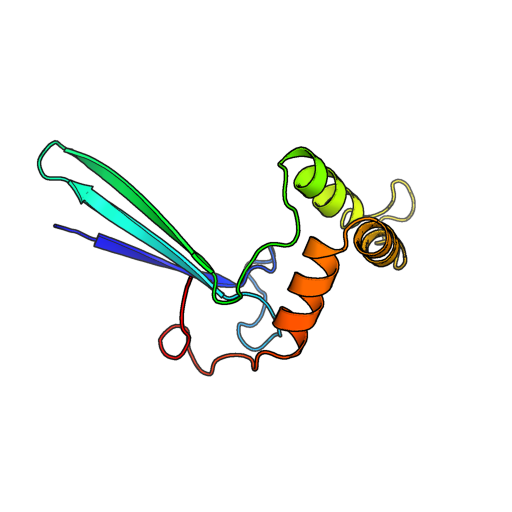 1 87 ? 6.495 -7.607 -6.114 1.00 97.44 87 GLY A CA 1
ATOM 646 C C . GLY A 1 87 ? 5.642 -7.863 -7.353 1.00 97.44 87 GLY A C 1
ATOM 647 O O . GLY A 1 87 ? 4.493 -7.431 -7.415 1.00 97.44 87 GLY A O 1
ATOM 648 N N . ARG A 1 88 ? 6.143 -8.669 -8.297 1.00 97.75 88 ARG A N 1
ATOM 649 C CA . ARG A 1 88 ? 5.372 -9.111 -9.469 1.00 97.75 88 ARG A CA 1
ATOM 650 C C . ARG A 1 88 ? 4.100 -9.858 -9.072 1.00 97.75 88 ARG A C 1
ATOM 652 O O . ARG A 1 88 ? 3.021 -9.504 -9.535 1.00 97.75 88 ARG A O 1
ATOM 659 N N . ALA A 1 89 ? 4.198 -10.825 -8.161 1.00 97.19 89 ALA A N 1
ATOM 660 C CA . ALA A 1 89 ? 3.032 -11.560 -7.676 1.00 97.19 89 ALA A CA 1
ATOM 661 C C . ALA A 1 89 ? 2.020 -10.646 -6.956 1.00 97.19 89 ALA A C 1
ATOM 663 O O . ALA A 1 89 ? 0.813 -10.866 -7.047 1.00 97.19 89 ALA A O 1
ATOM 664 N N . PHE A 1 90 ? 2.494 -9.620 -6.240 1.00 97.00 90 PHE A N 1
ATOM 665 C CA . PHE A 1 90 ? 1.634 -8.597 -5.645 1.00 97.00 90 PHE A CA 1
ATOM 666 C C . PHE A 1 90 ? 0.879 -7.787 -6.709 1.00 97.00 90 PHE A C 1
ATOM 668 O O . PHE A 1 90 ? -0.341 -7.662 -6.608 1.00 97.00 90 PHE A O 1
ATOM 675 N N . VAL A 1 91 ? 1.562 -7.311 -7.757 1.00 95.94 91 VAL A N 1
ATOM 676 C CA . VAL A 1 91 ? 0.922 -6.588 -8.872 1.00 95.94 91 VAL A CA 1
ATOM 677 C C . VAL A 1 91 ? -0.103 -7.473 -9.581 1.00 95.94 91 VAL A C 1
ATOM 679 O O . VAL A 1 91 ? -1.228 -7.042 -9.818 1.00 95.94 91 VAL A O 1
ATOM 682 N N . GLU A 1 92 ? 0.229 -8.736 -9.854 1.00 96.00 92 GLU A N 1
ATOM 683 C CA . GLU A 1 92 ? -0.706 -9.691 -10.459 1.00 96.00 92 GLU A CA 1
ATOM 684 C C . GLU A 1 92 ? -1.969 -9.901 -9.609 1.00 96.00 92 GLU A C 1
ATOM 686 O O . GLU A 1 92 ? -3.060 -10.043 -10.163 1.00 96.00 92 GLU A O 1
ATOM 691 N N . ARG A 1 93 ? -1.852 -9.912 -8.272 1.00 95.88 93 ARG A N 1
ATOM 692 C CA . ARG A 1 93 ? -3.016 -9.963 -7.370 1.00 95.88 93 ARG A CA 1
ATOM 693 C C . ARG A 1 93 ? -3.823 -8.673 -7.421 1.00 95.88 93 ARG A C 1
ATOM 695 O O . ARG A 1 93 ? -5.041 -8.747 -7.558 1.00 95.88 93 ARG A O 1
ATOM 702 N N . LEU A 1 94 ? -3.163 -7.517 -7.341 1.00 94.88 94 LEU A N 1
ATOM 703 C CA . LEU A 1 94 ? -3.812 -6.207 -7.421 1.00 94.88 94 LEU A CA 1
ATOM 704 C C . LEU A 1 94 ? -4.654 -6.085 -8.698 1.00 94.88 94 LEU A C 1
ATOM 706 O O . LEU A 1 94 ? -5.829 -5.748 -8.615 1.00 94.88 94 LEU A O 1
ATOM 710 N N . MET A 1 95 ? -4.087 -6.434 -9.855 1.00 94.12 95 MET A N 1
ATOM 711 C CA . MET A 1 95 ? -4.766 -6.313 -11.151 1.00 94.12 95 MET A CA 1
ATOM 712 C C . MET A 1 95 ? -5.977 -7.242 -11.312 1.00 94.12 95 MET A C 1
ATOM 714 O O . MET A 1 95 ? -6.818 -7.005 -12.175 1.00 94.12 95 MET A O 1
ATOM 718 N N . LYS A 1 96 ? -6.080 -8.300 -10.498 1.00 95.00 96 LYS A N 1
ATOM 719 C CA . LYS A 1 96 ? -7.221 -9.229 -10.496 1.00 95.00 96 LYS A CA 1
ATOM 720 C C . LYS A 1 96 ? -8.308 -8.840 -9.495 1.00 95.00 96 LYS A C 1
ATOM 722 O O . LYS A 1 96 ? -9.420 -9.354 -9.602 1.00 95.00 96 LYS A O 1
ATOM 727 N N . LYS A 1 97 ? -8.015 -7.978 -8.512 1.00 92.50 97 LYS A N 1
ATOM 728 C CA . LYS A 1 97 ? -9.024 -7.529 -7.545 1.00 92.50 97 LYS A CA 1
ATOM 729 C C . LYS A 1 97 ? -9.901 -6.439 -8.178 1.00 92.50 97 LYS A C 1
ATOM 731 O O . LYS A 1 97 ? -9.368 -5.498 -8.764 1.00 92.50 97 LYS A O 1
ATOM 736 N N . PRO A 1 98 ? -11.238 -6.532 -8.063 1.00 93.81 98 PRO A N 1
ATOM 737 C CA . PRO A 1 98 ? -12.114 -5.462 -8.517 1.00 93.81 98 PRO A CA 1
ATOM 738 C C . PRO A 1 98 ? -11.901 -4.206 -7.667 1.00 93.81 98 PRO A C 1
ATOM 740 O O . PRO A 1 98 ? -11.577 -4.290 -6.480 1.00 93.81 98 PRO A O 1
ATOM 743 N N . VAL A 1 99 ? -12.137 -3.036 -8.263 1.00 95.12 99 VAL A N 1
ATOM 744 C CA . VAL A 1 99 ? -12.238 -1.790 -7.496 1.00 95.12 99 VAL A CA 1
ATOM 745 C C . VAL A 1 99 ? -13.442 -1.914 -6.556 1.00 95.12 99 VAL A C 1
ATOM 747 O O . VAL A 1 99 ? -14.546 -2.184 -7.036 1.00 95.12 99 VAL A O 1
ATOM 750 N N . PRO A 1 100 ? -13.269 -1.753 -5.232 1.00 95.38 100 PRO A N 1
ATOM 751 C CA . PRO A 1 100 ? -14.382 -1.880 -4.304 1.00 95.38 100 PRO A CA 1
ATOM 752 C C . PRO A 1 100 ? -15.360 -0.718 -4.488 1.00 95.38 100 PRO A C 1
ATOM 754 O O . PRO A 1 100 ? -14.949 0.421 -4.703 1.00 95.38 100 PRO A O 1
ATOM 757 N N . ALA A 1 101 ? -16.658 -0.995 -4.354 1.00 95.75 101 ALA A N 1
ATOM 758 C CA . ALA A 1 101 ? -17.700 0.024 -4.496 1.00 95.75 101 ALA A CA 1
ATOM 759 C C . ALA A 1 101 ? -17.647 1.099 -3.391 1.00 95.75 101 ALA A C 1
ATOM 761 O O . ALA A 1 101 ? -18.122 2.214 -3.584 1.00 95.75 101 ALA A O 1
ATOM 762 N N . SER A 1 102 ? -17.055 0.781 -2.236 1.00 95.88 102 SER A N 1
ATOM 763 C CA . SER A 1 102 ? -16.735 1.738 -1.173 1.00 95.88 102 SER A CA 1
ATOM 764 C C . SER A 1 102 ? -15.626 1.196 -0.265 1.00 95.88 102 SER A C 1
ATOM 766 O O . SER A 1 102 ? -15.372 -0.010 -0.236 1.00 95.88 102 SER A O 1
ATOM 768 N N . TYR A 1 103 ? -15.012 2.059 0.551 1.00 96.62 103 TYR A N 1
ATOM 769 C CA . TYR A 1 103 ? -14.031 1.648 1.569 1.00 96.62 103 TYR A CA 1
ATOM 770 C C . TYR A 1 103 ? -14.587 0.671 2.618 1.00 96.62 103 TYR A C 1
ATOM 772 O O . TYR A 1 103 ? -13.806 -0.025 3.265 1.00 96.62 103 TYR A O 1
ATOM 780 N N . ALA A 1 104 ? -15.914 0.596 2.764 1.00 96.12 104 ALA A N 1
ATOM 781 C CA . ALA A 1 104 ? -16.603 -0.326 3.665 1.00 96.12 104 ALA A CA 1
ATOM 782 C C . ALA A 1 104 ? -16.831 -1.724 3.057 1.00 96.12 104 ALA A C 1
ATOM 784 O O . ALA A 1 104 ? -17.197 -2.649 3.776 1.00 96.12 104 ALA A O 1
ATOM 785 N N . GLN A 1 105 ? -16.631 -1.895 1.746 1.00 96.06 105 GLN A N 1
ATOM 786 C CA . GLN A 1 105 ? -16.903 -3.139 1.015 1.00 96.06 105 GLN A CA 1
ATOM 787 C C . GLN A 1 105 ? -15.618 -3.797 0.495 1.00 96.06 105 GLN A C 1
ATOM 789 O O . GLN A 1 105 ? -15.558 -4.283 -0.633 1.00 96.06 105 GLN A O 1
ATOM 794 N N . THR A 1 106 ? -14.573 -3.813 1.323 1.00 95.56 106 THR A N 1
ATOM 795 C CA . THR A 1 106 ? -13.339 -4.564 1.070 1.00 95.56 106 THR A CA 1
ATOM 796 C C . THR A 1 106 ? -12.778 -5.120 2.372 1.00 95.56 106 THR A C 1
ATOM 798 O O . THR A 1 106 ? -13.004 -4.570 3.448 1.00 95.56 106 THR A O 1
ATOM 801 N N . ILE A 1 107 ? -12.026 -6.210 2.263 1.00 95.62 107 ILE A N 1
ATOM 802 C CA . ILE A 1 107 ? -11.221 -6.745 3.362 1.00 95.62 107 ILE A CA 1
ATOM 803 C C . ILE A 1 107 ? -9.887 -5.999 3.376 1.00 95.62 107 ILE A C 1
ATOM 805 O O . ILE A 1 107 ? -9.370 -5.651 2.313 1.00 95.62 107 ILE A O 1
ATOM 809 N N . TYR A 1 108 ? -9.360 -5.756 4.574 1.00 96.94 108 TYR A N 1
ATOM 810 C CA . TYR A 1 108 ? -8.021 -5.226 4.804 1.00 96.94 108 TYR A CA 1
ATOM 811 C C . TYR A 1 108 ? -7.204 -6.271 5.566 1.00 96.94 108 TYR A C 1
ATOM 813 O O . TYR A 1 108 ? -7.744 -6.958 6.435 1.00 96.94 108 TYR A O 1
ATOM 821 N N . HIS A 1 109 ? -5.928 -6.383 5.213 1.00 94.44 109 HIS A N 1
ATOM 822 C CA . HIS A 1 109 ? -4.967 -7.346 5.745 1.00 94.44 109 HIS A CA 1
ATOM 823 C C . HIS A 1 109 ? -3.830 -6.631 6.467 1.00 94.44 109 HIS A C 1
A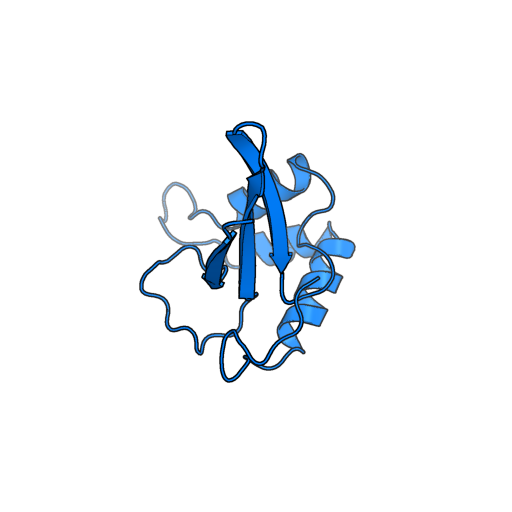TOM 825 O O . HIS A 1 109 ? -3.464 -5.520 6.007 1.00 94.44 109 HIS A O 1
#

Radius of gyration: 16.5 Å; chains: 1; bounding box: 34×28×50 Å

Sequence (109 aa):
MPTIVRFANANGNPDVHDGVPNVRSMAVKFQLSDGKSADILANSVEGFIARTPAELLEFLRAQLPEPGSGRPDPDAVPRFLAGHPAGRAFVERLMKKPVPASYAQTIYH